Protein AF-A0A956IAM5-F1 (afdb_monomer_lite)

Secondary structure (DSSP, 8-state):
--HHHHHHHHHHHHHHHHHHHHHHHHHH---HHHHHHHHHHIIIIIT--S-HHHHHHHHHHHHHHHHHHHHHHHHHT--HHHHHHHHHHHHHHHHHHHHHHHHHHHHHHHHHHHTT-S---

Structure (mmCIF, N/CA/C/O backbone):
data_AF-A0A956IAM5-F1
#
_entry.id   AF-A0A956IAM5-F1
#
loop_
_atom_site.group_PDB
_atom_site.id
_atom_site.type_symbol
_atom_site.label_atom_id
_atom_site.label_alt_id
_atom_site.label_comp_id
_atom_site.label_asym_id
_atom_site.label_entity_id
_atom_site.label_seq_id
_atom_site.pdbx_PDB_ins_code
_atom_site.Cartn_x
_atom_site.Cartn_y
_atom_site.Cartn_z
_atom_site.occupancy
_atom_site.B_iso_or_equiv
_atom_site.auth_seq_id
_atom_site.auth_comp_id
_atom_site.auth_asym_id
_atom_site.auth_atom_id
_atom_site.pdbx_PDB_model_num
ATOM 1 N N . MET A 1 1 ? -1.906 20.298 -27.734 1.00 63.22 1 MET A N 1
ATOM 2 C CA . MET A 1 1 ? -2.897 20.137 -26.643 1.00 63.22 1 MET A CA 1
ATOM 3 C C . MET A 1 1 ? -2.332 20.849 -25.426 1.00 63.22 1 MET A C 1
ATOM 5 O O . MET A 1 1 ? -1.123 20.778 -25.260 1.00 63.22 1 MET A O 1
ATOM 9 N N . SER A 1 2 ? -3.129 21.580 -24.643 1.00 90.25 2 SER A N 1
ATOM 10 C CA . SER A 1 2 ? -2.626 22.196 -23.404 1.00 90.25 2 SER A CA 1
ATOM 11 C C . SER A 1 2 ? -2.331 21.115 -22.357 1.00 90.25 2 SER A C 1
ATOM 13 O O . SER A 1 2 ? -3.012 20.085 -22.336 1.00 90.25 2 SER A O 1
ATOM 15 N N . ASP A 1 3 ? -1.345 21.338 -21.484 1.00 88.56 3 ASP A N 1
ATOM 16 C CA . ASP A 1 3 ? -0.961 20.388 -20.423 1.00 88.56 3 ASP A CA 1
ATOM 17 C C . ASP A 1 3 ? -2.152 19.990 -19.537 1.00 88.56 3 ASP A C 1
ATOM 19 O O . ASP A 1 3 ? -2.311 18.832 -19.154 1.00 88.56 3 ASP A O 1
ATOM 23 N N . VAL A 1 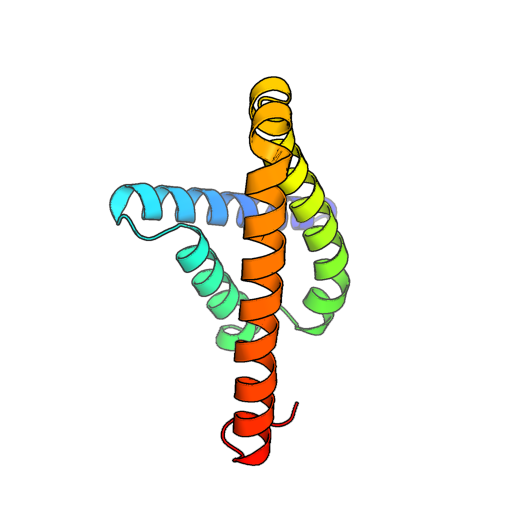4 ? -3.064 20.938 -1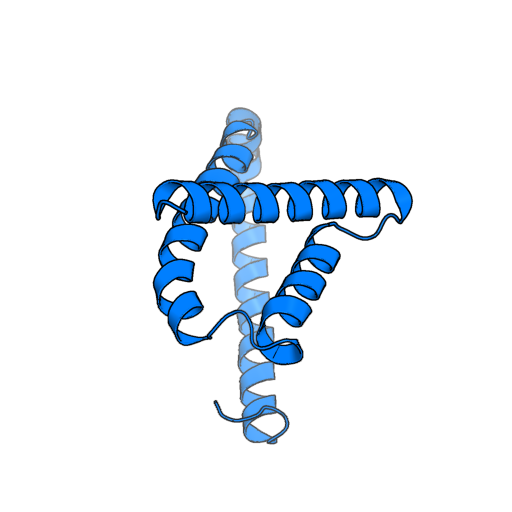9.305 1.00 91.00 4 VAL A N 1
ATOM 24 C CA . VAL A 1 4 ? -4.318 20.723 -18.571 1.00 91.00 4 VAL A CA 1
ATOM 25 C C . VAL A 1 4 ? -5.219 19.701 -19.274 1.00 91.00 4 VAL A C 1
ATOM 27 O O . VAL A 1 4 ? -5.791 18.832 -18.616 1.00 91.00 4 VAL A O 1
ATOM 30 N N . SER A 1 5 ? -5.331 19.756 -20.606 1.00 92.81 5 SER A N 1
ATOM 31 C CA . SER A 1 5 ? -6.130 18.791 -21.372 1.00 92.81 5 SER A CA 1
ATOM 32 C C . SER A 1 5 ? -5.542 17.384 -21.312 1.00 92.81 5 SER A C 1
ATOM 34 O O . SER A 1 5 ? -6.299 16.424 -21.206 1.00 92.81 5 SER A O 1
ATOM 36 N N . VAL A 1 6 ? -4.213 17.251 -21.357 1.00 87.69 6 VAL A N 1
ATOM 37 C CA . VAL A 1 6 ? -3.541 15.945 -21.245 1.00 87.69 6 VAL A CA 1
ATOM 38 C C . VAL A 1 6 ? -3.748 15.356 -19.850 1.00 87.69 6 VAL A C 1
ATOM 40 O O . VAL A 1 6 ? -4.080 14.181 -19.726 1.00 87.69 6 VAL A O 1
ATOM 43 N N . PHE A 1 7 ? -3.644 16.173 -18.800 1.00 82.31 7 PHE A N 1
ATOM 44 C CA . PHE A 1 7 ? -3.911 15.733 -17.431 1.00 82.31 7 PHE A CA 1
ATOM 45 C C . PHE A 1 7 ? -5.356 15.246 -17.240 1.00 82.31 7 PHE A C 1
ATOM 47 O O . PHE A 1 7 ? -5.573 14.142 -16.740 1.00 82.31 7 PHE A O 1
ATOM 54 N N . LEU A 1 8 ? -6.345 16.026 -17.691 1.00 89.06 8 LEU A N 1
ATOM 55 C CA . LEU A 1 8 ? -7.761 15.636 -17.651 1.00 89.06 8 LEU A CA 1
ATOM 56 C C . LEU A 1 8 ? -8.026 14.345 -18.440 1.00 89.06 8 LEU A C 1
ATOM 58 O O . LEU A 1 8 ? -8.780 13.483 -17.980 1.00 89.06 8 LEU A O 1
ATOM 62 N N . LEU A 1 9 ? -7.380 14.180 -19.597 1.00 91.00 9 LEU A N 1
ATOM 63 C CA . LEU A 1 9 ? -7.459 12.953 -20.388 1.00 91.00 9 LEU A CA 1
ATOM 64 C C . LEU A 1 9 ? -6.922 11.750 -19.596 1.00 91.00 9 LEU A C 1
ATOM 66 O O . LEU A 1 9 ? -7.598 10.731 -19.505 1.00 91.00 9 LEU A O 1
ATOM 70 N N . CYS A 1 10 ? -5.752 11.873 -18.968 1.00 83.88 10 CYS A N 1
ATOM 71 C CA . CYS A 1 10 ? -5.178 10.800 -18.155 1.00 83.88 10 CYS A CA 1
ATOM 72 C C . CYS A 1 10 ? -6.068 10.439 -16.959 1.00 83.88 10 CYS A C 1
ATOM 74 O O . CYS A 1 10 ? -6.331 9.262 -16.723 1.00 83.88 10 CYS A O 1
ATOM 76 N N . VAL A 1 11 ? -6.573 11.436 -16.226 1.00 85.38 11 VAL A N 1
ATOM 77 C CA . VAL A 1 11 ? -7.463 11.211 -15.076 1.00 85.38 11 VAL A CA 1
ATOM 78 C C . VAL A 1 11 ? -8.748 10.506 -15.511 1.00 85.38 11 VAL A C 1
ATOM 80 O O . VAL A 1 11 ? -9.133 9.503 -14.914 1.00 85.38 11 VAL A O 1
ATOM 83 N N . SER A 1 12 ? -9.390 10.981 -16.580 1.00 90.38 12 SER A N 1
ATOM 84 C CA . SER A 1 12 ? -10.603 10.346 -17.112 1.00 90.38 12 SER A CA 1
ATOM 85 C C . SER A 1 12 ? -10.353 8.926 -17.623 1.00 90.38 12 SER A C 1
ATOM 87 O O . SER A 1 12 ? -11.179 8.052 -17.372 1.00 90.38 12 SER A O 1
ATOM 89 N N . ALA A 1 13 ? -9.207 8.658 -18.256 1.00 89.50 13 ALA A N 1
ATOM 90 C CA . ALA A 1 13 ? -8.819 7.309 -18.659 1.00 89.50 13 ALA A CA 1
ATOM 91 C C . ALA A 1 13 ? -8.660 6.374 -17.449 1.00 89.50 13 ALA A C 1
ATOM 93 O O . ALA A 1 13 ? -9.167 5.254 -17.480 1.00 89.50 13 ALA A O 1
ATOM 94 N N . ILE A 1 14 ? -8.023 6.837 -16.367 1.00 85.19 14 ILE A N 1
ATOM 95 C CA . ILE A 1 14 ? -7.875 6.064 -15.121 1.00 85.19 14 ILE A CA 1
ATOM 96 C C . ILE A 1 14 ? -9.247 5.746 -14.513 1.00 85.19 14 ILE A C 1
ATOM 98 O O . ILE A 1 14 ? -9.512 4.594 -14.171 1.00 85.19 14 ILE A O 1
ATOM 102 N N . PHE A 1 15 ? -10.146 6.731 -14.427 1.00 88.56 15 PHE A N 1
ATOM 103 C CA . PHE A 1 15 ? -11.511 6.498 -13.942 1.00 88.56 15 PHE A CA 1
ATOM 104 C C . PHE A 1 15 ? -12.286 5.521 -14.827 1.00 88.56 15 PHE A C 1
ATOM 106 O O . PHE A 1 15 ? -12.969 4.638 -14.313 1.00 88.56 15 PHE A O 1
ATOM 113 N N . LEU A 1 16 ? -12.163 5.645 -16.150 1.00 93.19 16 LEU A N 1
ATOM 114 C CA . LEU A 1 16 ? -12.832 4.760 -17.099 1.00 93.19 16 LEU A CA 1
ATOM 115 C C . LEU A 1 16 ? -12.343 3.317 -16.944 1.00 93.19 16 LEU A C 1
ATOM 117 O O . LEU A 1 16 ? -13.164 2.406 -16.904 1.00 93.19 16 LEU A O 1
ATOM 121 N N . ILE A 1 17 ? -11.034 3.109 -16.779 1.00 89.38 17 ILE A N 1
ATOM 122 C CA . ILE A 1 17 ? -10.456 1.794 -16.464 1.00 89.38 17 ILE A CA 1
ATOM 123 C C . ILE A 1 17 ? -11.050 1.238 -15.163 1.00 89.38 17 ILE A C 1
ATOM 125 O O . ILE A 1 17 ? -11.423 0.067 -15.130 1.00 89.38 17 ILE A O 1
ATOM 129 N N . GLY A 1 18 ? -11.184 2.070 -14.125 1.00 86.62 18 GLY A N 1
ATOM 130 C CA . GLY A 1 18 ? -11.824 1.687 -12.862 1.00 86.62 18 GLY A CA 1
ATOM 131 C C . GLY A 1 18 ? -13.260 1.196 -13.053 1.00 86.62 18 GLY A C 1
ATOM 132 O O . GLY A 1 18 ? -13.595 0.088 -12.640 1.00 86.62 18 GLY A O 1
ATOM 133 N N . ILE A 1 19 ? -14.078 1.971 -13.768 1.00 90.50 19 ILE A N 1
ATOM 134 C CA . ILE A 1 19 ? -15.475 1.616 -14.064 1.00 90.50 19 ILE A CA 1
ATOM 135 C C . ILE A 1 19 ? -15.550 0.332 -14.897 1.00 90.50 19 ILE A C 1
ATOM 137 O O . ILE A 1 19 ? -16.387 -0.530 -14.637 1.00 90.50 19 ILE A O 1
ATOM 141 N N . VAL A 1 20 ? -14.677 0.171 -15.895 1.00 91.06 20 VAL A N 1
ATOM 142 C CA . VAL A 1 20 ? -14.614 -1.060 -16.693 1.00 91.06 20 VAL A CA 1
ATOM 143 C C . VAL A 1 20 ? -14.255 -2.256 -15.810 1.00 91.06 20 VAL A C 1
ATOM 145 O O . VAL A 1 20 ? -14.903 -3.292 -15.930 1.00 91.06 20 VAL A O 1
ATOM 148 N N . GLY A 1 21 ? -13.288 -2.118 -14.901 1.00 86.94 21 GLY A N 1
ATOM 149 C CA . GLY A 1 21 ? -12.938 -3.161 -13.933 1.00 86.94 21 GLY A CA 1
ATOM 150 C C . GLY A 1 21 ? -14.131 -3.583 -13.073 1.00 86.94 21 GLY A C 1
ATOM 151 O O . GLY A 1 21 ? -14.393 -4.776 -12.923 1.00 86.94 21 GLY A O 1
ATOM 152 N N . GLU A 1 22 ? -14.914 -2.617 -12.597 1.00 87.88 22 GLU A N 1
ATOM 153 C CA . GLU A 1 22 ? -16.119 -2.876 -11.806 1.00 87.88 22 GLU A CA 1
ATOM 154 C C . GLU A 1 22 ? -17.240 -3.539 -12.627 1.00 87.88 2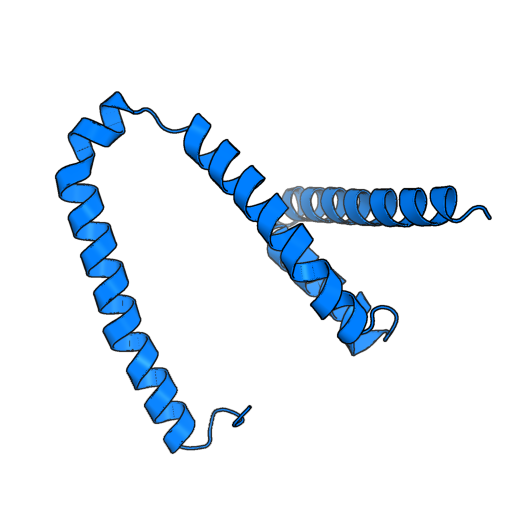2 GLU A C 1
ATOM 156 O O . GLU A 1 22 ? -17.884 -4.487 -12.172 1.00 87.88 22 GLU A O 1
ATOM 161 N N . LEU A 1 23 ? -17.430 -3.128 -13.884 1.00 88.88 23 LEU A N 1
ATOM 162 C CA . LEU A 1 23 ? -18.376 -3.775 -14.801 1.00 88.88 23 LEU A CA 1
ATOM 163 C C . LEU A 1 23 ? -17.974 -5.221 -15.123 1.00 88.88 23 LEU A C 1
ATOM 165 O O . LEU A 1 23 ? -18.837 -6.093 -15.267 1.00 88.88 23 LEU A O 1
ATOM 169 N N . VAL A 1 24 ? -16.673 -5.488 -15.249 1.00 87.69 24 VAL A N 1
ATOM 170 C CA . VAL A 1 24 ? -16.158 -6.842 -15.470 1.00 87.69 24 VAL A CA 1
ATOM 171 C C . VAL A 1 24 ? -16.328 -7.683 -14.208 1.00 87.69 24 VAL A C 1
ATOM 173 O O . VAL A 1 24 ? -16.772 -8.828 -14.320 1.00 87.69 24 VAL A O 1
ATOM 176 N N . PHE A 1 25 ? -16.078 -7.128 -13.019 1.00 88.75 25 PHE A N 1
ATOM 177 C CA . PHE A 1 25 ? -16.390 -7.787 -11.748 1.00 88.75 25 PHE A CA 1
ATOM 178 C C . PHE A 1 25 ? -17.867 -8.182 -11.674 1.00 88.75 25 PHE A C 1
ATOM 180 O O . PHE A 1 25 ? -18.171 -9.349 -11.425 1.00 88.75 25 PHE A O 1
ATOM 187 N N . ALA A 1 26 ? -18.781 -7.266 -12.004 1.00 87.31 26 ALA A N 1
ATOM 188 C CA . ALA A 1 26 ? -20.219 -7.531 -11.975 1.00 87.31 26 ALA A CA 1
ATOM 189 C C . ALA A 1 26 ? -20.651 -8.686 -12.902 1.00 87.31 26 ALA A C 1
ATOM 191 O O . ALA A 1 26 ? -21.633 -9.369 -12.615 1.00 87.31 26 ALA A O 1
ATOM 192 N N . LYS A 1 27 ? -19.931 -8.926 -14.007 1.00 88.94 27 LYS A N 1
ATOM 193 C CA . LYS A 1 27 ? -20.238 -10.008 -14.962 1.00 88.94 27 LYS A CA 1
ATOM 194 C C . LYS A 1 27 ? -19.490 -11.315 -14.705 1.00 88.94 27 LYS A C 1
ATOM 196 O O . LYS A 1 27 ? -20.009 -12.374 -15.044 1.00 88.94 27 LYS A O 1
ATOM 201 N N . THR A 1 28 ? -18.271 -11.250 -14.178 1.00 88.19 28 THR A N 1
ATOM 202 C CA . THR A 1 28 ? -17.375 -12.415 -14.031 1.00 88.19 28 THR A CA 1
ATOM 203 C C . THR A 1 28 ? -17.300 -12.942 -12.601 1.00 88.19 28 THR A C 1
ATOM 205 O O . THR A 1 28 ? -16.894 -14.082 -12.400 1.00 88.19 28 THR A O 1
ATOM 208 N N . GLY A 1 29 ? -17.668 -12.125 -11.608 1.00 87.06 29 GLY A N 1
ATOM 209 C CA . GLY A 1 29 ? -17.490 -12.415 -10.184 1.00 87.06 29 GLY A CA 1
ATOM 210 C C . GLY A 1 29 ? -16.045 -12.281 -9.686 1.00 87.06 29 GLY A C 1
ATOM 211 O O . GLY A 1 29 ? -15.791 -12.492 -8.503 1.00 87.06 29 GLY A O 1
ATOM 212 N N . VAL A 1 30 ? -15.092 -11.926 -10.557 1.00 89.31 30 VAL A N 1
ATOM 213 C CA . VAL A 1 30 ? -13.674 -11.740 -10.207 1.00 89.31 30 VAL A CA 1
ATOM 214 C C . VAL A 1 30 ? -13.459 -10.320 -9.676 1.00 89.31 30 VAL A C 1
ATOM 216 O O . VAL A 1 30 ? -13.734 -9.391 -10.437 1.00 89.31 30 VAL A O 1
ATOM 219 N N . PRO A 1 31 ? -12.966 -10.129 -8.432 1.00 88.00 31 PRO A N 1
ATOM 220 C CA . PRO A 1 31 ? -12.779 -8.807 -7.829 1.00 88.00 31 PRO A CA 1
ATOM 221 C C . PRO A 1 31 ? -12.094 -7.802 -8.760 1.00 88.00 31 PRO A C 1
ATOM 223 O O . PRO A 1 31 ? -11.097 -8.128 -9.412 1.00 88.00 31 PRO A O 1
ATOM 226 N N . ASP A 1 32 ? -12.601 -6.572 -8.786 1.00 88.94 32 ASP A N 1
ATOM 227 C CA . ASP A 1 32 ? -12.104 -5.460 -9.606 1.00 88.94 32 ASP A CA 1
ATOM 228 C C . ASP A 1 32 ? -10.599 -5.210 -9.399 1.00 88.94 32 ASP A C 1
ATOM 230 O O . ASP A 1 32 ? -9.870 -4.972 -10.361 1.00 88.94 32 ASP A O 1
ATOM 234 N N . VAL A 1 33 ? -10.106 -5.394 -8.169 1.00 89.56 33 VAL A N 1
ATOM 235 C CA . VAL A 1 33 ? -8.682 -5.277 -7.811 1.00 89.56 33 VAL A CA 1
ATOM 236 C C . VAL A 1 33 ? -7.784 -6.144 -8.700 1.00 89.56 33 VAL A C 1
ATOM 238 O O . VAL A 1 33 ? -6.707 -5.703 -9.100 1.00 89.56 33 VAL A O 1
ATOM 241 N N . ILE A 1 34 ? -8.216 -7.358 -9.058 1.00 90.81 34 ILE A N 1
ATOM 242 C CA . ILE A 1 34 ? -7.431 -8.258 -9.917 1.00 90.81 34 ILE A CA 1
ATOM 243 C C . ILE A 1 34 ? -7.304 -7.660 -11.321 1.00 90.81 34 ILE A C 1
ATOM 245 O O . ILE A 1 34 ? -6.212 -7.637 -11.890 1.00 90.81 34 ILE A O 1
ATOM 249 N N . TRP A 1 35 ? -8.395 -7.113 -11.859 1.00 88.19 35 TRP A N 1
ATOM 250 C CA . TRP A 1 35 ? -8.393 -6.445 -13.160 1.00 88.19 35 TRP A CA 1
ATOM 251 C C . TRP A 1 35 ? -7.514 -5.195 -13.158 1.00 88.19 35 TRP A C 1
ATOM 253 O O . TRP A 1 35 ? -6.747 -4.989 -14.099 1.00 88.19 35 TRP A O 1
ATOM 263 N N . LEU A 1 36 ? -7.551 -4.406 -12.082 1.00 89.25 36 LEU A N 1
ATOM 264 C CA . LEU A 1 36 ? -6.693 -3.231 -11.925 1.00 89.25 36 LEU A CA 1
ATOM 265 C C . LEU A 1 36 ? -5.203 -3.601 -11.874 1.00 89.25 36 LEU A C 1
ATOM 267 O O . LEU A 1 36 ? -4.391 -2.937 -12.523 1.00 89.25 36 LEU A O 1
ATOM 271 N N . ILE A 1 37 ? -4.839 -4.685 -11.178 1.00 91.00 37 ILE A N 1
ATOM 272 C CA . ILE A 1 37 ? -3.460 -5.202 -11.154 1.00 91.00 37 ILE A CA 1
ATOM 273 C C . ILE A 1 37 ? -3.010 -5.608 -12.562 1.00 91.00 37 ILE A C 1
ATOM 275 O O . ILE A 1 37 ? -1.912 -5.240 -12.983 1.00 91.00 37 ILE A O 1
ATOM 279 N N . VAL A 1 38 ? -3.855 -6.324 -13.312 1.00 91.38 38 VAL A N 1
ATOM 280 C CA . VAL A 1 38 ? -3.543 -6.745 -14.688 1.00 91.38 38 VAL A CA 1
ATOM 281 C C . VAL A 1 38 ? -3.341 -5.534 -15.597 1.00 91.38 38 VAL A C 1
ATOM 283 O O . VAL A 1 38 ? -2.345 -5.474 -16.317 1.00 91.38 38 VAL A O 1
ATOM 286 N N . VAL A 1 39 ? -4.229 -4.541 -15.539 1.00 89.44 39 VAL A N 1
ATOM 287 C CA . VAL A 1 39 ? -4.090 -3.316 -16.339 1.00 89.44 39 VAL A CA 1
ATOM 288 C C . VAL A 1 39 ? -2.808 -2.565 -15.975 1.00 89.44 39 VAL A C 1
ATOM 290 O O . VAL A 1 39 ? -2.069 -2.160 -16.872 1.00 89.44 39 VAL A O 1
ATOM 293 N N . GLY A 1 40 ? -2.483 -2.442 -14.686 1.00 89.00 40 GLY A N 1
ATOM 294 C CA . GLY A 1 40 ? -1.224 -1.844 -14.234 1.00 89.00 40 GLY A CA 1
ATOM 295 C C . GLY A 1 40 ? 0.013 -2.593 -14.744 1.00 89.00 40 GLY A C 1
ATOM 296 O O . GLY A 1 40 ? 0.965 -1.965 -15.209 1.00 89.00 40 GLY A O 1
ATOM 297 N N . ALA A 1 41 ? -0.010 -3.928 -14.732 1.00 91.00 41 ALA A N 1
ATOM 298 C CA . ALA A 1 41 ? 1.066 -4.755 -15.279 1.00 91.00 41 ALA A CA 1
ATOM 299 C C . ALA A 1 41 ? 1.204 -4.601 -16.807 1.00 91.00 41 ALA A C 1
ATOM 301 O O . ALA A 1 41 ? 2.317 -4.550 -17.335 1.00 91.00 41 ALA A O 1
ATOM 302 N N . VAL A 1 42 ? 0.090 -4.467 -17.529 1.00 91.25 42 VAL A N 1
ATOM 303 C CA . VAL A 1 42 ? 0.103 -4.217 -18.978 1.00 91.25 42 VAL A CA 1
ATOM 304 C C . VAL A 1 42 ? 0.658 -2.824 -19.295 1.00 91.25 42 VAL A C 1
ATOM 306 O O . VAL A 1 42 ? 1.517 -2.682 -20.168 1.00 91.25 42 VAL A O 1
ATOM 309 N N . LEU A 1 43 ? 0.227 -1.794 -18.566 1.00 88.25 43 LEU A N 1
ATOM 310 C CA . LEU A 1 43 ? 0.652 -0.402 -18.774 1.00 88.25 43 LEU A CA 1
ATOM 311 C C . LEU A 1 43 ? 2.092 -0.116 -18.311 1.00 88.25 43 LEU A C 1
ATOM 313 O O . LEU A 1 43 ? 2.762 0.748 -18.876 1.00 88.25 43 LEU A 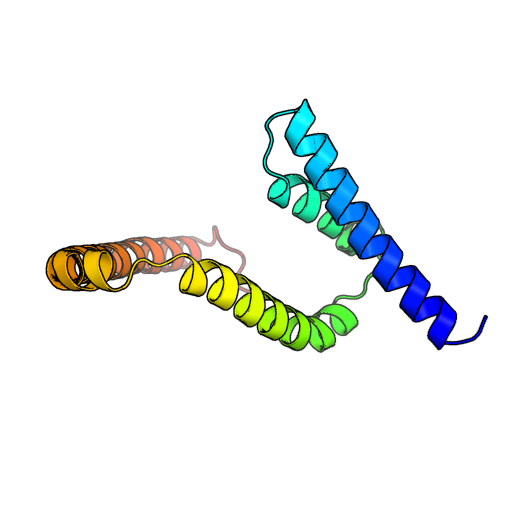O 1
ATOM 317 N N . GLY A 1 44 ? 2.571 -0.825 -17.289 1.00 87.56 44 GLY A N 1
ATOM 318 C CA . GLY A 1 44 ? 3.921 -0.672 -16.751 1.00 87.56 44 GLY A CA 1
ATOM 319 C C . GLY A 1 44 ? 4.941 -1.549 -17.485 1.00 87.56 44 GLY A C 1
ATOM 320 O O . GLY A 1 44 ? 5.481 -1.130 -18.506 1.00 87.56 44 GLY A O 1
ATOM 321 N N . PRO A 1 45 ? 5.253 -2.755 -16.974 1.00 86.19 45 PRO A N 1
ATOM 322 C CA . PRO A 1 45 ? 6.345 -3.581 -17.486 1.00 86.19 45 PRO A CA 1
ATOM 323 C C . PRO A 1 45 ? 6.144 -4.119 -18.908 1.00 86.19 45 PRO A C 1
ATOM 325 O O . PRO A 1 45 ? 7.135 -4.284 -19.611 1.00 86.19 45 PRO A O 1
ATOM 328 N N . ILE A 1 46 ? 4.910 -4.408 -19.338 1.00 90.81 46 ILE A N 1
ATOM 329 C CA . ILE A 1 46 ? 4.677 -5.049 -20.647 1.00 90.81 46 ILE A CA 1
ATOM 330 C C . ILE A 1 46 ? 4.774 -4.036 -21.791 1.00 90.81 46 ILE A C 1
ATOM 332 O O . ILE A 1 46 ? 5.408 -4.312 -22.805 1.00 90.81 46 ILE A O 1
ATOM 336 N N . SER A 1 47 ? 4.144 -2.870 -21.646 1.00 88.31 47 SER A N 1
ATOM 337 C CA . SER A 1 47 ? 4.112 -1.854 -22.704 1.00 88.31 47 SER A CA 1
ATOM 338 C C . SER A 1 47 ? 5.173 -0.761 -22.553 1.00 88.31 47 SER A C 1
ATOM 340 O O . SER A 1 47 ? 5.490 -0.085 -23.528 1.00 88.31 47 SER A O 1
ATOM 342 N N . GLY A 1 48 ? 5.738 -0.578 -21.355 1.00 84.69 48 GLY A N 1
ATOM 343 C CA . GLY A 1 48 ? 6.755 0.439 -21.084 1.00 84.69 48 GLY A CA 1
ATOM 344 C C . GLY A 1 48 ? 6.237 1.880 -21.120 1.00 84.69 48 GLY A C 1
ATOM 345 O O . GLY A 1 48 ? 7.045 2.806 -21.065 1.00 84.69 48 GLY A O 1
ATOM 346 N N . LEU A 1 49 ? 4.915 2.091 -21.203 1.00 84.50 49 LEU A N 1
ATOM 347 C CA . LEU A 1 49 ? 4.315 3.429 -21.259 1.00 84.50 49 LEU A CA 1
ATOM 348 C C . LEU A 1 49 ? 4.523 4.206 -19.955 1.00 84.50 49 LEU A C 1
ATOM 350 O O . LEU A 1 49 ? 4.658 5.429 -19.978 1.00 84.50 49 LEU A O 1
ATOM 354 N N . VAL A 1 50 ? 4.539 3.504 -18.820 1.00 82.88 50 VAL A N 1
ATOM 355 C CA . VAL A 1 50 ? 4.684 4.113 -17.496 1.00 82.88 50 VAL A CA 1
ATOM 356 C C . VAL A 1 50 ? 6.055 3.786 -16.912 1.00 82.88 50 VAL A C 1
ATOM 358 O O . VAL A 1 50 ? 6.375 2.630 -16.633 1.00 82.88 50 VAL A O 1
ATOM 361 N N . SER A 1 51 ? 6.876 4.818 -16.696 1.00 84.06 51 SER A N 1
ATOM 362 C CA . SER A 1 51 ? 8.213 4.646 -16.125 1.00 84.06 51 SER A CA 1
ATOM 363 C C . SER A 1 51 ? 8.155 4.423 -14.610 1.00 84.06 51 SER A C 1
ATOM 365 O O . SER A 1 51 ? 7.379 5.057 -13.890 1.00 84.06 51 SER A O 1
ATOM 367 N N . LYS A 1 52 ? 9.033 3.550 -14.097 1.00 84.81 52 LYS A N 1
ATOM 368 C CA . LYS A 1 52 ? 9.157 3.296 -12.650 1.00 84.81 52 LYS A CA 1
ATOM 369 C C . LYS A 1 52 ? 9.470 4.575 -11.866 1.00 84.81 52 LYS A C 1
ATOM 371 O O . LYS A 1 52 ? 8.925 4.760 -10.787 1.00 84.81 52 LYS A O 1
ATOM 376 N N . ALA A 1 53 ? 10.299 5.461 -12.423 1.00 86.81 53 ALA A N 1
ATOM 377 C CA . ALA A 1 53 ? 10.674 6.727 -11.791 1.00 86.81 53 ALA A CA 1
ATOM 378 C C . ALA A 1 53 ? 9.464 7.655 -11.599 1.00 86.81 53 ALA A C 1
ATOM 380 O O . ALA A 1 53 ? 9.267 8.191 -10.512 1.00 86.81 53 ALA A O 1
ATOM 381 N N . MET A 1 54 ? 8.606 7.778 -12.620 1.00 82.75 54 MET A N 1
ATOM 382 C CA . MET A 1 54 ? 7.361 8.544 -12.511 1.00 82.75 54 MET A CA 1
ATOM 383 C C . MET A 1 54 ? 6.440 7.944 -11.443 1.00 82.75 54 MET A C 1
ATOM 385 O O . MET A 1 54 ? 5.881 8.678 -10.626 1.00 82.75 54 MET A O 1
ATOM 389 N N . LEU A 1 55 ? 6.327 6.612 -11.409 1.00 84.38 55 LEU A N 1
ATOM 390 C CA . LEU A 1 55 ? 5.510 5.914 -10.419 1.00 84.38 55 LEU A CA 1
ATOM 391 C C . LEU A 1 55 ? 6.036 6.126 -8.993 1.00 84.38 55 LEU A C 1
ATOM 393 O O . LEU A 1 55 ? 5.252 6.420 -8.101 1.00 84.38 55 LEU A O 1
ATOM 397 N N . GLN A 1 56 ? 7.350 6.046 -8.778 1.00 88.19 56 GLN A N 1
ATOM 398 C CA . GLN A 1 56 ? 7.977 6.271 -7.470 1.00 88.19 56 GLN A CA 1
ATOM 399 C C . GLN A 1 56 ? 7.775 7.700 -6.954 1.00 88.19 56 GLN A C 1
ATOM 401 O O . GLN A 1 56 ? 7.601 7.888 -5.752 1.00 88.19 56 GLN A O 1
ATOM 406 N N . SER A 1 57 ? 7.753 8.701 -7.838 1.00 87.31 57 SER A N 1
ATOM 407 C CA . SER A 1 57 ? 7.473 10.084 -7.441 1.00 87.31 57 SER A CA 1
ATOM 408 C C . SER A 1 57 ? 5.996 10.326 -7.121 1.00 87.31 57 SER A C 1
ATOM 410 O O . SER A 1 57 ? 5.699 11.100 -6.217 1.00 87.31 57 SER A O 1
ATOM 412 N N . ILE A 1 58 ? 5.064 9.685 -7.838 1.00 85.19 58 ILE A N 1
ATOM 413 C CA . ILE A 1 58 ? 3.626 9.981 -7.714 1.00 85.19 58 ILE A CA 1
ATOM 414 C C . ILE A 1 58 ? 2.873 9.044 -6.751 1.00 85.19 58 ILE A C 1
ATOM 416 O O . ILE A 1 58 ? 1.889 9.454 -6.129 1.00 85.19 58 ILE A O 1
ATOM 420 N N . ALA A 1 59 ? 3.341 7.802 -6.592 1.00 87.56 59 ALA A N 1
ATOM 421 C CA . ALA A 1 59 ? 2.703 6.774 -5.771 1.00 87.56 59 ALA A CA 1
ATOM 422 C C . ALA A 1 59 ? 2.522 7.176 -4.300 1.00 87.56 59 ALA A C 1
ATOM 424 O O . ALA A 1 59 ? 1.454 6.882 -3.768 1.00 87.56 59 ALA A O 1
ATOM 425 N N . PRO A 1 60 ? 3.463 7.880 -3.634 1.00 92.38 60 PRO A N 1
ATOM 426 C CA . PRO A 1 60 ? 3.249 8.325 -2.259 1.00 92.38 60 PRO A CA 1
ATOM 427 C C . PRO A 1 60 ? 2.039 9.259 -2.118 1.00 92.38 60 PRO A C 1
ATOM 429 O O . PRO A 1 60 ? 1.266 9.121 -1.172 1.00 92.38 60 PRO A O 1
ATOM 432 N N . TYR A 1 61 ? 1.826 10.166 -3.077 1.00 90.94 61 TYR A N 1
ATOM 433 C CA . TYR A 1 61 ? 0.702 11.107 -3.049 1.00 90.94 61 TYR A CA 1
ATOM 434 C C . TYR A 1 61 ? -0.637 10.402 -3.281 1.00 90.94 61 TYR A C 1
ATOM 436 O O . TYR A 1 61 ? -1.585 10.607 -2.521 1.00 90.94 61 TYR A O 1
ATOM 444 N N . PHE A 1 62 ? -0.709 9.526 -4.289 1.00 86.81 62 PHE A N 1
ATOM 445 C CA . PHE A 1 62 ? -1.913 8.731 -4.550 1.00 86.81 62 PHE A CA 1
ATOM 446 C C . PHE A 1 62 ? -2.194 7.730 -3.432 1.00 86.81 62 PHE A C 1
ATOM 448 O O . PHE A 1 62 ? -3.350 7.563 -3.054 1.00 86.81 62 PHE A O 1
ATOM 455 N N . GLY A 1 63 ? -1.161 7.094 -2.879 1.00 91.38 63 GLY A N 1
ATOM 456 C CA . GLY A 1 63 ? -1.271 6.171 -1.755 1.00 91.38 63 GLY A CA 1
ATOM 457 C C . GLY A 1 63 ? -1.817 6.868 -0.516 1.00 91.38 63 GLY A C 1
ATOM 458 O O . GLY A 1 63 ? -2.785 6.391 0.067 1.00 91.38 63 GLY A O 1
ATOM 459 N N . ALA A 1 64 ? -1.280 8.039 -0.165 1.00 95.12 64 ALA A N 1
ATOM 460 C CA . ALA A 1 64 ? -1.797 8.838 0.942 1.00 95.12 64 ALA A CA 1
ATOM 461 C C . ALA A 1 64 ? -3.268 9.231 0.727 1.00 95.12 64 ALA A C 1
ATOM 463 O O . ALA A 1 64 ? -4.094 9.004 1.609 1.00 95.12 64 ALA A O 1
ATOM 464 N N . LEU A 1 65 ? -3.615 9.759 -0.454 1.00 94.00 65 LEU A N 1
ATOM 465 C CA . LEU A 1 65 ? -4.992 10.146 -0.773 1.00 94.00 65 LEU A CA 1
ATOM 466 C C . LEU A 1 65 ? -5.946 8.941 -0.724 1.00 94.00 65 LEU A C 1
ATOM 468 O O . LEU A 1 65 ? -7.017 9.022 -0.128 1.00 94.00 65 LEU A O 1
ATOM 472 N N . THR A 1 66 ? -5.535 7.813 -1.305 1.00 92.06 66 THR A N 1
ATOM 473 C CA . THR A 1 66 ? -6.318 6.571 -1.324 1.00 92.06 66 THR A CA 1
ATOM 474 C C . THR A 1 66 ? -6.524 6.042 0.088 1.00 92.06 66 THR A C 1
ATOM 476 O O . THR A 1 66 ? -7.651 5.720 0.448 1.00 92.06 66 THR A O 1
ATOM 479 N N . LEU A 1 67 ? -5.476 6.003 0.917 1.00 95.94 67 LEU A N 1
ATOM 480 C CA . LEU A 1 67 ? -5.578 5.581 2.314 1.00 95.94 67 LEU A CA 1
ATOM 481 C C . LEU A 1 67 ? -6.519 6.486 3.106 1.00 95.94 67 LEU A C 1
ATOM 483 O O . LEU A 1 67 ? -7.352 5.970 3.845 1.00 95.94 67 LEU A O 1
ATOM 487 N N . VAL A 1 68 ? -6.438 7.807 2.928 1.00 96.25 68 VAL A N 1
ATOM 488 C CA . VAL A 1 68 ? -7.368 8.748 3.568 1.00 96.25 68 VAL A CA 1
ATOM 489 C C . VAL A 1 68 ? -8.807 8.452 3.148 1.00 96.25 68 VAL A C 1
ATOM 491 O O . VAL A 1 68 ? -9.665 8.332 4.015 1.00 96.25 68 VAL A O 1
ATOM 494 N N . ILE A 1 69 ? -9.079 8.275 1.852 1.00 93.56 69 ILE A N 1
ATOM 495 C CA . ILE A 1 69 ? -10.433 8.000 1.342 1.00 93.56 69 ILE A CA 1
ATOM 496 C C . ILE A 1 69 ? -10.953 6.639 1.829 1.00 93.56 69 ILE A C 1
ATOM 498 O O . ILE A 1 69 ? -12.081 6.550 2.312 1.00 93.56 69 ILE A O 1
ATOM 502 N N . VAL A 1 70 ? -10.145 5.581 1.730 1.00 92.81 70 VAL A N 1
ATOM 503 C CA . VAL A 1 70 ? -10.520 4.220 2.150 1.00 92.81 70 VAL A CA 1
ATOM 504 C C . VAL A 1 70 ? -10.751 4.167 3.657 1.00 92.81 70 VAL A C 1
ATOM 506 O O . VAL A 1 70 ? -11.757 3.614 4.098 1.00 92.81 70 VAL A O 1
ATOM 509 N N . LEU A 1 71 ? -9.871 4.778 4.454 1.00 95.12 71 LEU A N 1
ATOM 510 C CA . LEU A 1 71 ? -10.009 4.807 5.909 1.00 95.12 71 LEU A CA 1
ATOM 511 C C . LEU A 1 71 ? -11.179 5.694 6.348 1.00 95.12 71 LEU A C 1
ATOM 513 O O . LEU A 1 71 ? -11.869 5.357 7.305 1.00 95.12 71 LEU A O 1
ATOM 517 N N . PHE A 1 72 ? -11.448 6.788 5.633 1.00 95.62 72 PHE A N 1
ATOM 518 C CA . PHE A 1 72 ? -12.613 7.635 5.877 1.00 95.62 72 PHE A CA 1
ATOM 519 C C . PHE A 1 72 ? -13.925 6.900 5.575 1.00 95.62 72 PHE A C 1
ATOM 521 O O . PHE A 1 72 ? -14.819 6.871 6.421 1.00 95.62 72 PHE A O 1
ATOM 528 N N . ASN A 1 73 ? -14.039 6.245 4.417 1.00 93.75 73 ASN A N 1
ATOM 529 C CA . ASN A 1 73 ? -15.219 5.443 4.078 1.00 93.75 73 ASN A CA 1
ATOM 530 C C . ASN A 1 73 ? -15.396 4.254 5.035 1.00 93.75 73 ASN A C 1
ATOM 532 O O . ASN A 1 73 ? -16.498 4.010 5.523 1.00 93.75 73 ASN A O 1
ATOM 536 N N . GLY A 1 74 ? -14.311 3.550 5.371 1.00 90.25 74 GLY A N 1
ATOM 537 C CA . GLY A 1 74 ? -14.346 2.466 6.353 1.00 90.25 74 GLY A CA 1
ATOM 538 C C . GLY A 1 74 ? -14.725 2.952 7.755 1.00 90.25 74 GLY A C 1
ATOM 539 O O . GLY A 1 74 ? -15.491 2.292 8.450 1.00 90.25 74 GLY A O 1
ATOM 540 N N . GLY A 1 75 ? -14.232 4.125 8.158 1.00 90.00 75 GLY A N 1
ATOM 541 C CA . GLY A 1 75 ? -14.475 4.717 9.471 1.00 90.00 75 GLY A CA 1
ATOM 542 C C . GLY A 1 75 ? -15.876 5.305 9.641 1.00 90.00 75 GLY A C 1
ATOM 543 O O . GLY A 1 75 ? -16.493 5.115 10.686 1.00 90.00 75 GLY A O 1
ATOM 544 N N . THR A 1 76 ? -16.412 5.978 8.622 1.00 91.81 76 THR A N 1
ATOM 545 C CA . THR A 1 76 ? -17.770 6.561 8.654 1.00 91.81 76 THR A CA 1
ATOM 546 C C . THR A 1 76 ? -18.868 5.498 8.724 1.00 91.81 76 THR A C 1
ATOM 548 O O . THR A 1 76 ? -19.916 5.745 9.318 1.00 91.81 76 THR A O 1
ATOM 551 N N . GLY A 1 77 ? -18.616 4.297 8.196 1.00 87.31 77 GLY A N 1
ATOM 552 C CA . GLY A 1 77 ? -19.504 3.140 8.335 1.00 87.31 77 GLY A CA 1
ATOM 553 C C . GLY A 1 77 ? -19.474 2.461 9.714 1.00 87.31 77 GLY A C 1
ATOM 554 O O . GLY A 1 77 ? -20.311 1.594 9.980 1.00 87.31 77 GLY A O 1
ATOM 555 N N . LEU A 1 78 ? -18.541 2.819 10.609 1.00 89.19 78 LEU A N 1
ATOM 556 C CA . LEU A 1 78 ? -18.418 2.179 11.922 1.00 89.19 78 LEU A CA 1
ATOM 557 C C . LEU A 1 78 ? -19.483 2.671 12.902 1.00 89.19 78 LEU A C 1
ATOM 559 O O . LEU A 1 78 ? -19.557 3.842 13.277 1.00 89.19 78 LEU A O 1
ATOM 563 N N . LYS A 1 79 ? -20.245 1.726 13.451 1.00 89.81 79 LYS A N 1
ATOM 564 C CA . LYS A 1 79 ? -21.139 1.982 14.580 1.00 89.81 79 LYS A CA 1
ATOM 565 C C . LYS A 1 79 ? -20.342 2.021 15.883 1.00 89.81 79 LYS A C 1
ATOM 567 O O . LYS A 1 79 ? -20.167 0.995 16.540 1.00 89.81 79 LYS A O 1
ATOM 572 N N . LEU A 1 80 ? -19.903 3.213 16.291 1.00 88.25 80 LEU A N 1
ATOM 573 C CA . LEU A 1 80 ? -19.041 3.419 17.469 1.00 88.25 80 LEU A CA 1
ATOM 574 C C . LEU A 1 80 ? -19.551 2.752 18.757 1.00 88.25 80 LEU A C 1
ATOM 576 O O . LEU A 1 80 ? -18.751 2.287 19.561 1.00 88.25 80 LEU A O 1
ATOM 580 N N . ARG A 1 81 ? -20.873 2.669 18.946 1.00 88.56 81 ARG A N 1
ATOM 581 C CA . ARG A 1 81 ? -21.493 2.027 20.116 1.00 88.56 81 ARG A CA 1
ATOM 582 C C . ARG A 1 81 ? -21.355 0.500 20.119 1.00 88.56 81 ARG A C 1
ATOM 584 O O . ARG A 1 81 ? -21.160 -0.087 21.176 1.00 88.56 81 ARG A O 1
ATOM 591 N N . GLU A 1 82 ? -21.472 -0.143 18.960 1.00 87.25 82 GLU A N 1
ATOM 592 C CA . GLU A 1 82 ? -21.250 -1.591 18.829 1.00 87.25 82 GLU A CA 1
ATOM 593 C C . GLU A 1 82 ? -19.747 -1.893 18.884 1.00 87.25 82 GLU A C 1
ATOM 595 O O . GLU A 1 82 ? -19.321 -2.825 19.567 1.00 87.25 82 GLU A O 1
ATOM 600 N N . LEU A 1 83 ? -18.940 -1.040 18.241 1.00 88.00 83 LEU A N 1
ATOM 601 C CA . LEU A 1 83 ? -17.485 -1.122 18.267 1.00 88.00 83 LEU A CA 1
ATOM 602 C C . LEU A 1 83 ? -16.950 -1.031 19.694 1.00 88.00 83 LEU A C 1
ATOM 604 O O . LEU A 1 83 ? -16.173 -1.891 20.076 1.00 88.00 83 LEU A O 1
ATOM 608 N N . SER A 1 84 ? -17.364 -0.049 20.498 1.00 87.06 84 SER A N 1
ATOM 609 C CA . SER A 1 84 ? -16.860 0.111 21.869 1.00 87.06 84 SER A CA 1
ATOM 610 C C . SER A 1 84 ? -17.259 -1.048 22.786 1.00 87.06 84 SER A C 1
ATOM 612 O O . SER A 1 84 ? -16.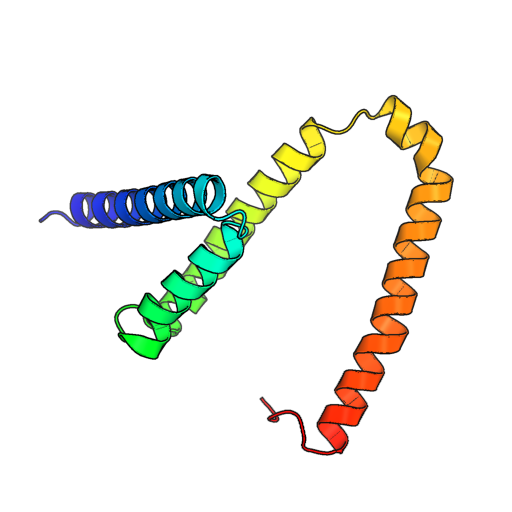453 -1.473 23.612 1.00 87.06 84 SER A O 1
ATOM 614 N N . ALA A 1 85 ? -18.453 -1.618 22.597 1.00 89.44 85 ALA A N 1
ATOM 615 C CA . ALA A 1 85 ? -18.902 -2.799 23.333 1.00 89.44 85 ALA A CA 1
ATOM 616 C C . ALA A 1 85 ? -18.099 -4.065 22.967 1.00 89.44 85 ALA A C 1
ATOM 618 O O . ALA A 1 85 ? -17.833 -4.902 23.829 1.00 89.44 85 ALA A O 1
ATOM 619 N N . ALA A 1 86 ? -17.686 -4.201 21.703 1.00 87.38 86 ALA A N 1
ATOM 620 C CA . ALA A 1 86 ? -16.901 -5.336 21.212 1.00 87.38 86 ALA A CA 1
ATOM 621 C C . ALA A 1 86 ? -15.374 -5.098 21.225 1.00 87.38 86 ALA A C 1
ATOM 623 O O . ALA A 1 86 ? -14.604 -6.050 21.064 1.00 87.38 86 ALA A O 1
ATOM 624 N N . ALA A 1 87 ? -14.925 -3.858 21.445 1.00 87.12 87 ALA A N 1
ATOM 625 C CA . ALA A 1 87 ? -13.548 -3.406 21.235 1.00 87.12 87 ALA A CA 1
ATOM 626 C C . ALA A 1 87 ? -12.533 -4.189 22.061 1.00 87.12 87 ALA A C 1
ATOM 628 O O . ALA A 1 87 ? -11.460 -4.497 21.556 1.00 87.12 87 ALA A O 1
ATOM 629 N N . GLY A 1 88 ? -12.856 -4.556 23.304 1.00 88.56 88 GLY A N 1
ATOM 630 C CA . GLY A 1 88 ? -11.918 -5.285 24.162 1.00 88.56 88 GLY A CA 1
ATOM 631 C C . GLY A 1 88 ? -11.533 -6.647 23.577 1.00 88.56 88 GLY A C 1
ATOM 632 O O . GLY A 1 88 ? -10.356 -6.953 23.419 1.00 88.56 88 GLY A O 1
ATOM 633 N N . ARG A 1 89 ? -12.527 -7.451 23.178 1.00 90.06 89 ARG A N 1
ATOM 634 C CA . ARG A 1 89 ? -12.279 -8.774 22.580 1.00 90.06 89 ARG A CA 1
ATOM 635 C C . ARG A 1 89 ? -11.770 -8.662 21.143 1.00 90.06 89 ARG A C 1
ATOM 637 O O . ARG A 1 89 ? -10.864 -9.398 20.766 1.00 90.06 89 ARG A O 1
ATOM 644 N N . GLY A 1 90 ? -12.325 -7.733 20.364 1.00 91.56 90 GLY A N 1
ATOM 645 C CA . GLY A 1 90 ? -11.928 -7.510 18.973 1.00 91.56 90 GLY A CA 1
ATOM 646 C C . GLY A 1 90 ? -10.488 -7.016 18.837 1.00 91.56 90 GLY A C 1
ATOM 647 O O . GLY A 1 90 ? -9.746 -7.530 18.007 1.00 91.56 90 GLY A O 1
ATOM 648 N N . SER A 1 91 ? -10.062 -6.076 19.685 1.00 90.62 91 SER A N 1
ATOM 649 C CA . SER A 1 91 ? -8.687 -5.563 19.670 1.00 90.62 91 SER A CA 1
ATOM 650 C C . SER A 1 91 ? -7.679 -6.626 20.094 1.00 90.62 91 SER A C 1
ATOM 652 O O . SER A 1 91 ? -6.661 -6.781 19.427 1.00 90.62 91 SER A O 1
ATOM 654 N N . LEU A 1 92 ? -7.984 -7.418 21.129 1.00 94.75 92 LEU A N 1
ATOM 655 C CA . LEU A 1 92 ? -7.136 -8.539 21.528 1.00 94.75 92 LEU A CA 1
ATOM 656 C C . LEU A 1 92 ? -6.975 -9.548 20.385 1.00 94.75 92 LEU A C 1
ATOM 658 O O . LEU A 1 92 ? -5.856 -9.959 20.087 1.00 94.75 92 LEU A O 1
ATOM 662 N N . LEU A 1 93 ? -8.072 -9.912 19.715 1.00 95.25 93 LEU A N 1
ATOM 663 C CA . LEU A 1 93 ? -8.031 -10.844 18.590 1.00 95.25 93 LEU A CA 1
ATOM 664 C C . LEU A 1 93 ? -7.228 -10.277 17.410 1.00 95.25 93 LEU A C 1
ATOM 666 O O . LEU A 1 93 ? -6.438 -11.005 16.812 1.00 95.25 93 LEU A O 1
ATOM 670 N N . ALA A 1 94 ? -7.386 -8.987 17.105 1.00 94.50 94 ALA A N 1
ATOM 671 C CA . ALA A 1 94 ? -6.643 -8.313 16.044 1.00 94.50 94 ALA A CA 1
ATOM 672 C C . ALA A 1 94 ? -5.139 -8.247 16.346 1.00 94.50 94 ALA A C 1
ATOM 674 O O . ALA A 1 94 ? -4.332 -8.610 15.493 1.00 94.50 94 ALA A O 1
ATOM 675 N N . ILE A 1 95 ? -4.762 -7.848 17.566 1.00 96.62 95 ILE A N 1
ATOM 676 C CA . ILE A 1 95 ? -3.360 -7.770 17.996 1.00 96.62 95 ILE A CA 1
ATOM 677 C C . ILE A 1 95 ? -2.726 -9.159 17.983 1.00 96.62 95 ILE A C 1
ATOM 679 O O . ILE A 1 95 ? -1.652 -9.326 17.415 1.00 96.62 95 ILE A O 1
ATOM 683 N N . LEU A 1 96 ? -3.389 -10.167 18.557 1.00 97.62 96 LEU A N 1
ATOM 684 C CA . LEU A 1 96 ? -2.870 -11.534 18.558 1.00 97.62 96 LEU A CA 1
ATOM 685 C C . LEU A 1 96 ? -2.729 -12.087 17.140 1.00 97.62 96 LEU A C 1
ATOM 687 O O . LEU A 1 96 ? -1.691 -12.659 16.829 1.00 97.62 96 LEU A O 1
ATOM 691 N N . SER A 1 97 ? -3.725 -11.883 16.272 1.00 96.62 97 SER A N 1
ATOM 692 C CA . SER A 1 97 ? -3.669 -12.346 14.878 1.00 96.62 97 SER A CA 1
ATOM 693 C C . SER A 1 97 ? -2.557 -11.651 14.099 1.00 96.62 97 SER A C 1
ATOM 695 O O . SER A 1 97 ? -1.843 -12.305 13.347 1.00 96.62 97 SER A O 1
ATOM 697 N N . PHE A 1 98 ? -2.373 -10.345 14.307 1.00 97.00 98 PHE A N 1
ATOM 698 C CA . PHE A 1 98 ? -1.289 -9.584 13.696 1.00 97.00 98 PHE A CA 1
ATOM 699 C C . PHE A 1 98 ? 0.079 -10.072 14.180 1.00 97.00 98 PHE A C 1
ATOM 701 O O . PHE A 1 98 ? 0.946 -10.365 13.362 1.00 97.00 98 PHE A O 1
ATOM 708 N N . LEU A 1 99 ? 0.263 -10.221 15.494 1.00 97.75 99 LEU A N 1
ATOM 709 C CA . LEU A 1 99 ? 1.517 -10.707 16.065 1.00 97.75 99 LEU A CA 1
ATOM 710 C C . LEU A 1 99 ? 1.828 -12.134 15.617 1.00 97.75 99 LEU A C 1
ATOM 712 O O . LEU A 1 99 ? 2.973 -12.402 15.269 1.00 97.75 99 LEU A O 1
ATOM 716 N N . LEU A 1 100 ? 0.835 -13.029 15.565 1.00 97.38 100 LEU A N 1
ATOM 717 C CA . LEU A 1 100 ? 1.020 -14.368 15.005 1.00 97.38 100 LEU A CA 1
ATOM 718 C C . LEU A 1 100 ? 1.404 -14.289 13.528 1.00 97.38 100 LEU A C 1
ATOM 720 O O . LEU A 1 100 ? 2.389 -14.901 13.132 1.00 97.38 100 LEU A O 1
ATOM 724 N N . ALA A 1 101 ? 0.672 -13.525 12.716 1.00 97.19 101 ALA A N 1
ATOM 725 C CA . ALA A 1 101 ? 0.972 -13.387 11.295 1.00 97.19 101 ALA A CA 1
ATOM 726 C C . ALA A 1 101 ? 2.411 -12.899 11.076 1.00 97.19 101 ALA A C 1
ATOM 728 O O . ALA A 1 101 ? 3.142 -13.502 10.297 1.00 97.19 101 ALA A O 1
ATOM 729 N N . VAL A 1 102 ? 2.856 -11.883 11.818 1.00 96.81 102 VAL A N 1
ATOM 730 C CA . VAL A 1 102 ? 4.243 -11.397 11.773 1.00 96.81 102 VAL A CA 1
ATOM 731 C C . VAL A 1 102 ? 5.221 -12.473 12.247 1.00 96.81 102 VAL A C 1
ATOM 733 O O . VAL A 1 102 ? 6.207 -12.739 11.563 1.00 96.81 102 VAL A O 1
ATOM 736 N N . ALA A 1 103 ? 4.940 -13.129 13.374 1.00 96.81 103 ALA A N 1
ATOM 737 C CA . ALA A 1 103 ? 5.798 -14.162 13.948 1.00 96.81 103 ALA A CA 1
ATOM 738 C C . ALA A 1 103 ? 5.928 -15.411 13.066 1.00 96.81 103 ALA A C 1
ATOM 740 O O . ALA A 1 103 ? 6.920 -16.117 13.192 1.00 96.81 103 ALA A O 1
ATOM 741 N N . PHE A 1 104 ? 4.971 -15.693 12.179 1.00 96.38 104 PHE A N 1
ATOM 742 C CA . PHE A 1 104 ? 5.066 -16.785 11.208 1.00 96.38 104 PHE A CA 1
ATOM 743 C C . PHE A 1 104 ? 5.666 -16.322 9.879 1.00 96.38 104 PHE A C 1
ATOM 745 O O . PHE A 1 104 ? 6.609 -16.935 9.382 1.00 96.38 104 PHE A O 1
ATOM 752 N N . ILE A 1 105 ? 5.140 -15.240 9.301 1.00 95.62 105 ILE A N 1
ATOM 753 C CA . ILE A 1 105 ? 5.516 -14.783 7.959 1.00 95.62 105 ILE A CA 1
ATOM 754 C C . ILE A 1 105 ? 6.954 -14.257 7.942 1.00 95.62 105 ILE A C 1
ATOM 756 O O . ILE A 1 105 ? 7.694 -14.610 7.031 1.00 95.62 105 ILE A O 1
ATOM 760 N N . ALA A 1 106 ? 7.379 -13.471 8.938 1.00 94.25 106 ALA A N 1
ATOM 761 C CA . ALA A 1 106 ? 8.723 -12.886 8.954 1.00 94.25 106 ALA A CA 1
ATOM 762 C C . ALA A 1 106 ? 9.858 -13.934 9.015 1.00 94.25 106 ALA A C 1
ATOM 764 O O . ALA A 1 106 ? 10.787 -13.847 8.213 1.00 94.25 106 ALA A O 1
ATOM 765 N N . PRO A 1 107 ? 9.828 -14.959 9.890 1.00 94.06 107 PRO A N 1
ATOM 766 C CA . PRO A 1 107 ? 10.844 -16.006 9.840 1.00 94.06 107 PRO A CA 1
ATOM 767 C C . PRO A 1 107 ? 10.708 -16.903 8.608 1.00 94.06 107 PRO A C 1
ATOM 769 O O . PRO A 1 107 ? 11.732 -17.323 8.078 1.00 94.06 107 PRO A O 1
ATOM 772 N N . LEU A 1 108 ? 9.496 -17.166 8.101 1.00 92.69 108 LEU A N 1
ATOM 773 C CA . LEU A 1 108 ? 9.327 -17.884 6.830 1.00 92.69 108 LEU A CA 1
ATOM 774 C C . LEU A 1 108 ? 10.021 -17.155 5.672 1.00 92.69 108 LEU A C 1
ATOM 776 O O . LEU A 1 108 ? 10.726 -17.792 4.888 1.00 92.69 108 LEU A O 1
ATOM 780 N N . THR A 1 109 ? 9.874 -15.832 5.578 1.00 91.25 109 THR A N 1
ATOM 781 C CA . THR A 1 109 ? 10.553 -15.040 4.546 1.00 91.25 109 THR A CA 1
ATOM 782 C C . THR A 1 109 ? 12.060 -14.967 4.782 1.00 91.25 109 THR A C 1
ATOM 784 O O . THR A 1 109 ? 12.813 -15.125 3.824 1.00 91.25 109 THR A O 1
ATOM 787 N N . MET A 1 110 ? 12.531 -14.827 6.028 1.00 89.25 110 MET A N 1
ATOM 788 C CA . MET A 1 110 ? 13.971 -14.873 6.342 1.00 89.25 110 MET A CA 1
ATOM 789 C C . MET A 1 110 ? 14.606 -16.231 5.999 1.00 89.25 110 MET A C 1
ATOM 791 O O . MET A 1 110 ? 15.706 -16.270 5.449 1.00 89.25 110 MET A O 1
ATOM 795 N N . LEU A 1 111 ? 13.918 -17.345 6.266 1.00 89.50 111 LEU A N 1
ATOM 796 C CA . LEU A 1 111 ? 14.370 -18.685 5.878 1.00 89.50 111 LEU A CA 1
ATOM 797 C C . LEU A 1 111 ? 14.367 -18.861 4.354 1.00 89.50 111 LEU A C 1
ATOM 799 O O . LEU A 1 111 ? 15.328 -19.395 3.805 1.00 89.50 111 LEU A O 1
ATOM 803 N N . GLY A 1 112 ? 13.331 -18.375 3.664 1.00 87.81 112 GLY A N 1
ATOM 804 C CA . GLY A 1 112 ? 13.263 -18.385 2.199 1.00 87.81 112 GLY A CA 1
ATOM 805 C C . GLY A 1 112 ? 14.370 -17.557 1.539 1.00 87.81 112 GLY A C 1
ATOM 806 O O . GLY A 1 112 ? 14.912 -17.963 0.509 1.00 87.81 112 GLY A O 1
ATOM 807 N N . ALA A 1 113 ? 14.756 -16.440 2.162 1.00 86.19 113 ALA A N 1
ATOM 808 C CA . ALA A 1 113 ? 15.900 -15.638 1.741 1.00 86.19 113 ALA A CA 1
ATOM 809 C C . ALA A 1 113 ? 17.226 -16.383 1.967 1.00 86.19 113 ALA A C 1
ATOM 811 O O . ALA A 1 113 ? 18.064 -16.420 1.070 1.00 86.19 113 ALA A O 1
ATOM 812 N N . TRP A 1 114 ? 17.399 -17.048 3.116 1.00 84.88 114 TRP A N 1
ATOM 813 C CA . TRP A 1 114 ? 18.601 -17.848 3.395 1.00 84.88 114 TRP A CA 1
ATOM 814 C C . TRP A 1 114 ? 18.742 -19.060 2.461 1.00 84.88 114 TRP A C 1
ATOM 816 O O . TRP A 1 114 ? 19.851 -19.419 2.074 1.00 84.88 114 TRP A O 1
ATOM 826 N N . MET A 1 115 ? 17.621 -19.656 2.044 1.00 83.31 115 MET A N 1
ATOM 827 C CA . MET A 1 115 ? 17.576 -20.746 1.062 1.00 83.31 115 MET A CA 1
ATOM 828 C C . MET A 1 115 ? 17.743 -20.280 -0.397 1.00 83.31 115 MET A C 1
ATOM 830 O O . MET A 1 115 ? 17.721 -21.116 -1.298 1.00 83.31 115 MET A O 1
ATOM 834 N N . GLY A 1 116 ? 17.897 -18.974 -0.655 1.00 81.19 116 GLY A N 1
ATOM 835 C CA . GLY A 1 116 ? 18.092 -18.427 -2.004 1.00 81.19 116 GLY A CA 1
ATOM 836 C C . GLY A 1 116 ? 16.876 -18.558 -2.930 1.00 81.19 116 GLY A C 1
ATOM 837 O O . GLY A 1 116 ? 17.011 -18.413 -4.142 1.00 81.19 116 GLY A O 1
ATOM 838 N N . VAL A 1 117 ? 15.692 -18.849 -2.378 1.00 81.44 117 VAL A N 1
ATOM 839 C CA . VAL A 1 117 ? 14.426 -18.950 -3.128 1.00 81.44 117 VAL A CA 1
ATOM 840 C C . VAL A 1 117 ? 13.888 -17.560 -3.469 1.00 81.44 117 VAL A C 1
ATOM 842 O O . VAL A 1 117 ? 13.220 -17.380 -4.487 1.00 81.44 117 VAL A O 1
ATOM 845 N N . LEU A 1 118 ? 14.176 -16.575 -2.617 1.00 75.81 118 LEU A N 1
ATOM 846 C CA . LEU A 1 118 ? 13.795 -15.187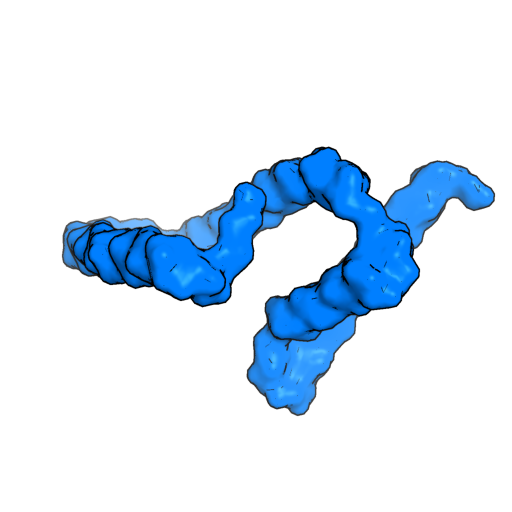 -2.833 1.00 75.81 118 LEU A CA 1
ATOM 847 C C . LEU A 1 118 ? 14.954 -14.426 -3.489 1.00 75.81 118 LEU A C 1
ATOM 849 O O . LEU A 1 118 ? 16.085 -14.534 -3.007 1.00 75.81 118 LEU A O 1
ATOM 853 N N . PRO A 1 119 ? 14.702 -13.650 -4.560 1.00 71.31 119 PRO A N 1
ATOM 854 C CA . PRO A 1 119 ? 15.699 -12.723 -5.067 1.00 71.31 119 PRO A CA 1
ATOM 855 C C . PRO A 1 119 ? 16.060 -11.744 -3.946 1.00 71.31 119 PRO A C 1
ATOM 857 O O . PRO A 1 119 ? 15.178 -11.126 -3.351 1.00 71.31 119 PRO A O 1
ATOM 860 N N . ALA A 1 120 ? 17.353 -11.650 -3.633 1.00 60.25 120 ALA A N 1
ATOM 861 C CA . ALA A 1 120 ? 17.866 -10.561 -2.819 1.00 60.25 120 ALA A CA 1
ATOM 862 C C . ALA A 1 120 ? 17.630 -9.273 -3.615 1.00 60.25 120 ALA A C 1
ATOM 864 O O . ALA A 1 120 ? 18.141 -9.146 -4.730 1.00 60.25 120 ALA A O 1
ATOM 865 N N . GLU A 1 121 ? 16.772 -8.402 -3.089 1.00 53.31 121 GLU A N 1
ATOM 866 C CA . GLU A 1 121 ? 16.565 -7.060 -3.641 1.00 53.31 121 GLU A CA 1
ATOM 867 C C . GLU A 1 121 ? 17.874 -6.263 -3.666 1.00 53.31 121 GLU A C 1
ATOM 869 O O . GLU A 1 121 ? 18.667 -6.389 -2.700 1.00 53.31 121 GLU A O 1
#

Foldseek 3Di:
DDPVVVVVVVVVVVVVQQVVLVVCCVVPVDHSVVSVVVVCCCCPPVPPVDDPVNCVVCVVVVVVVVCCVVCVVVVVPDPVVVCVVCVVVVVVVVVVVVVVCCVPVVVVVVVCVVVVVDPDD

Radius of gyration: 20.2 Å; chains: 1; bounding box: 40×43×51 Å

pLDDT: mean 88.82, std 6.48, range [53.31, 97.75]

Sequence (121 aa):
MSDVSVFLLCVSAIFLIGIVGELVFAKTGVPDVIWLIVVGAVLGPISGLVSKAMLQSIAPYFGALTLVIVLFNGGTGLKLRELSAAAGRGSLLAILSFLLAVAFIAPLTMLGAWMGVLPAE